Protein AF-A0A7C3JAY3-F1 (afdb_monomer)

Structure (mmCIF, N/CA/C/O backbone):
data_AF-A0A7C3JAY3-F1
#
_entry.id   AF-A0A7C3JAY3-F1
#
loop_
_atom_site.group_PDB
_atom_site.id
_atom_site.type_symbol
_atom_site.label_atom_id
_atom_site.label_alt_id
_atom_site.label_comp_id
_atom_site.label_asym_id
_atom_site.label_entity_id
_atom_site.label_seq_id
_atom_site.pdbx_PDB_ins_code
_atom_site.Cartn_x
_atom_site.Cartn_y
_atom_site.Cartn_z
_atom_site.occupancy
_atom_site.B_iso_or_equiv
_atom_site.auth_seq_id
_atom_site.auth_comp_id
_atom_site.auth_asym_id
_atom_site.auth_atom_id
_atom_site.pdbx_PDB_model_num
ATOM 1 N N . MET A 1 1 ? 13.487 12.892 8.897 1.00 35.88 1 MET A N 1
ATOM 2 C CA . MET A 1 1 ? 12.707 13.382 7.744 1.00 35.88 1 MET A CA 1
ATOM 3 C C . MET A 1 1 ? 13.607 13.257 6.521 1.00 35.88 1 MET A C 1
ATOM 5 O O . MET A 1 1 ? 14.453 14.114 6.319 1.00 35.88 1 MET A O 1
ATOM 9 N N . MET A 1 2 ? 13.567 12.120 5.817 1.00 40.28 2 MET A N 1
ATOM 10 C CA . MET A 1 2 ? 14.301 11.988 4.551 1.00 40.28 2 MET A CA 1
ATOM 11 C C . MET A 1 2 ? 13.588 12.854 3.518 1.00 40.28 2 MET A C 1
ATOM 13 O O . MET A 1 2 ? 12.366 12.766 3.386 1.00 40.28 2 MET A O 1
ATOM 17 N N . ASP A 1 3 ? 14.342 13.727 2.854 1.00 45.56 3 ASP A N 1
ATOM 18 C CA . ASP A 1 3 ? 13.805 14.630 1.848 1.00 45.56 3 ASP A CA 1
ATOM 19 C C . ASP A 1 3 ? 13.019 13.852 0.798 1.00 45.56 3 ASP A C 1
ATOM 21 O O . ASP A 1 3 ? 13.489 12.841 0.269 1.00 45.56 3 ASP A O 1
ATOM 25 N N . LYS A 1 4 ? 11.848 14.391 0.440 1.00 47.84 4 LYS A N 1
ATOM 26 C CA . LYS A 1 4 ? 10.924 13.873 -0.586 1.00 47.84 4 LYS A CA 1
ATOM 27 C C . LYS A 1 4 ? 11.557 13.642 -1.977 1.00 47.84 4 LYS A C 1
ATOM 29 O O . LYS A 1 4 ? 10.886 13.168 -2.886 1.00 47.84 4 LYS A O 1
ATOM 34 N N . TRP A 1 5 ? 12.833 13.989 -2.123 1.00 54.31 5 TRP A N 1
ATOM 35 C CA . TRP A 1 5 ? 13.622 14.088 -3.343 1.00 54.31 5 TRP A CA 1
ATOM 36 C C . TRP A 1 5 ? 14.714 13.012 -3.441 1.00 54.31 5 TRP A C 1
ATOM 38 O O . TRP A 1 5 ? 15.328 12.876 -4.496 1.00 54.31 5 TRP A O 1
ATOM 48 N N . ALA A 1 6 ? 14.959 12.226 -2.383 1.00 64.62 6 ALA A N 1
ATOM 49 C CA . ALA A 1 6 ? 16.047 11.243 -2.371 1.00 64.62 6 ALA A CA 1
ATOM 50 C C . ALA A 1 6 ? 15.879 10.139 -3.435 1.00 64.62 6 ALA A C 1
ATOM 52 O O . ALA A 1 6 ? 16.864 9.660 -3.992 1.00 64.62 6 ALA A O 1
ATOM 53 N N . TRP A 1 7 ? 14.638 9.754 -3.747 1.00 70.62 7 TRP A N 1
ATOM 54 C CA . TRP A 1 7 ? 14.360 8.629 -4.650 1.00 70.62 7 TRP A CA 1
ATOM 55 C C . TRP A 1 7 ? 14.375 9.005 -6.133 1.00 70.62 7 TRP A C 1
ATOM 57 O O . TRP A 1 7 ? 14.664 8.149 -6.963 1.00 70.62 7 TRP A O 1
ATOM 67 N N . ALA A 1 8 ? 14.137 10.277 -6.469 1.00 67.38 8 ALA A N 1
ATOM 68 C CA . ALA A 1 8 ? 14.184 10.773 -7.848 1.00 67.38 8 ALA A CA 1
ATOM 69 C C . ALA A 1 8 ? 15.602 10.728 -8.454 1.00 67.38 8 ALA A C 1
ATOM 71 O O . ALA A 1 8 ? 15.758 10.782 -9.670 1.00 67.38 8 ALA A O 1
ATOM 72 N N . ALA A 1 9 ? 16.636 10.611 -7.613 1.00 78.75 9 ALA A N 1
ATOM 73 C CA . ALA A 1 9 ? 18.023 10.462 -8.044 1.00 78.75 9 ALA A CA 1
ATOM 74 C C . ALA A 1 9 ? 18.395 9.018 -8.435 1.00 78.75 9 ALA A C 1
ATOM 76 O O . ALA A 1 9 ? 19.472 8.797 -8.993 1.00 78.75 9 ALA A O 1
ATOM 77 N N . TYR A 1 10 ? 17.550 8.024 -8.132 1.00 83.25 10 TYR A N 1
ATOM 78 C CA . TYR A 1 10 ? 17.845 6.635 -8.472 1.00 83.25 10 TYR A CA 1
ATOM 79 C C . TYR A 1 10 ? 17.575 6.343 -9.955 1.00 83.25 10 TYR A C 1
ATOM 81 O O . TYR A 1 10 ? 16.560 6.778 -10.499 1.00 83.25 10 TYR A O 1
ATOM 89 N N . PRO A 1 11 ? 18.458 5.582 -10.630 1.00 84.62 11 PRO A N 1
ATOM 90 C CA . PRO A 1 11 ? 18.257 5.234 -12.029 1.00 84.62 11 PRO A CA 1
ATOM 91 C C . PRO A 1 11 ? 17.098 4.232 -12.210 1.00 84.62 11 PRO A C 1
ATOM 93 O O . PRO A 1 11 ? 16.807 3.461 -11.295 1.00 84.62 11 PRO A O 1
ATOM 96 N N . PRO A 1 12 ? 16.519 4.128 -13.424 1.00 77.50 12 PRO A N 1
ATOM 97 C CA . PRO A 1 12 ? 15.534 3.093 -13.785 1.00 77.50 12 PRO A CA 1
ATOM 98 C C . PRO A 1 12 ? 15.972 1.653 -13.491 1.00 77.50 12 PRO A C 1
ATOM 100 O O . PRO A 1 12 ? 15.144 0.769 -13.305 1.00 77.50 12 PRO A O 1
ATOM 103 N N . THR A 1 13 ? 17.282 1.407 -13.466 1.00 84.94 13 THR A N 1
ATOM 104 C CA . THR A 1 13 ? 17.890 0.093 -13.222 1.00 84.94 13 THR A CA 1
ATOM 105 C C . THR A 1 13 ? 18.210 -0.165 -11.747 1.00 84.94 13 THR A C 1
ATOM 107 O O . THR A 1 13 ? 18.778 -1.210 -11.416 1.00 84.94 13 THR A O 1
ATOM 110 N N . TYR A 1 14 ? 17.878 0.767 -10.848 1.00 89.44 14 TYR A N 1
ATOM 111 C CA . TYR A 1 14 ? 18.095 0.612 -9.414 1.00 89.44 14 TYR A CA 1
ATOM 112 C C . TYR A 1 14 ? 17.443 -0.677 -8.910 1.00 89.44 14 TYR A C 1
ATOM 114 O O . TYR A 1 14 ? 16.246 -0.872 -9.089 1.00 89.44 14 TYR A O 1
ATOM 122 N N . ARG A 1 15 ? 18.234 -1.565 -8.285 1.00 92.38 15 ARG A N 1
ATOM 123 C CA . ARG A 1 15 ? 17.744 -2.833 -7.704 1.00 92.38 15 ARG A CA 1
ATOM 124 C C . ARG A 1 15 ? 16.911 -3.674 -8.687 1.00 92.38 15 ARG A C 1
ATOM 126 O O . ARG A 1 15 ? 15.973 -4.352 -8.281 1.00 92.38 15 ARG A O 1
ATOM 133 N N . ALA A 1 16 ? 17.236 -3.638 -9.984 1.00 92.56 16 ALA A N 1
ATOM 134 C CA . ALA A 1 16 ? 16.419 -4.264 -11.028 1.00 92.56 16 ALA A CA 1
ATOM 135 C C . ALA A 1 16 ? 16.122 -5.751 -10.763 1.00 92.56 16 ALA A C 1
ATOM 137 O O . ALA A 1 16 ? 15.005 -6.203 -10.990 1.00 92.56 16 ALA A O 1
ATOM 138 N N . ARG A 1 17 ? 17.090 -6.506 -10.224 1.00 94.00 17 ARG A N 1
ATOM 139 C CA . ARG A 1 17 ? 16.890 -7.919 -9.876 1.00 94.00 17 ARG A CA 1
ATOM 140 C C . ARG A 1 17 ? 15.840 -8.091 -8.779 1.00 94.00 17 ARG A C 1
ATOM 142 O O . ARG A 1 17 ? 14.973 -8.948 -8.898 1.00 94.00 17 ARG A O 1
ATOM 149 N N . GLU A 1 18 ? 15.929 -7.310 -7.708 1.00 95.06 18 GLU A N 1
ATOM 150 C CA . GLU A 1 18 ? 14.966 -7.354 -6.611 1.00 95.06 18 GLU A CA 1
ATOM 151 C C . GLU A 1 18 ? 13.582 -6.874 -7.063 1.00 95.06 18 GLU A C 1
ATOM 153 O O . GLU A 1 18 ? 12.582 -7.495 -6.717 1.00 95.06 18 GLU A O 1
ATOM 158 N N . ILE A 1 19 ? 13.517 -5.828 -7.891 1.00 94.31 19 ILE A N 1
ATOM 159 C CA . ILE A 1 19 ? 12.260 -5.337 -8.469 1.00 94.31 19 ILE A CA 1
ATOM 160 C C . ILE A 1 19 ? 11.615 -6.396 -9.367 1.00 94.31 19 ILE A C 1
ATOM 162 O O . ILE A 1 19 ? 10.408 -6.581 -9.277 1.00 94.31 19 ILE A O 1
ATOM 166 N N . ALA A 1 20 ? 12.391 -7.120 -10.180 1.00 93.69 20 ALA A N 1
ATOM 167 C CA . ALA A 1 20 ? 11.876 -8.209 -11.010 1.00 93.69 20 ALA A CA 1
ATOM 168 C C . ALA A 1 20 ? 11.210 -9.307 -10.162 1.00 93.69 20 ALA A C 1
ATOM 170 O O . ALA A 1 20 ? 10.088 -9.711 -10.446 1.00 93.69 20 ALA A O 1
ATOM 171 N N . LEU A 1 21 ? 11.857 -9.727 -9.068 1.00 94.19 21 LEU A N 1
ATOM 172 C CA . LEU A 1 21 ? 11.290 -10.721 -8.146 1.00 94.19 21 LEU A CA 1
ATOM 173 C C . LEU A 1 21 ? 9.999 -10.224 -7.484 1.00 94.19 21 LEU A C 1
ATOM 175 O O . LEU A 1 21 ? 9.024 -10.967 -7.384 1.00 94.19 21 LEU A O 1
ATOM 179 N N . LEU A 1 22 ? 9.972 -8.958 -7.054 1.00 94.44 22 LEU A N 1
ATOM 180 C CA . LEU A 1 22 ? 8.756 -8.346 -6.518 1.00 94.44 22 LEU A CA 1
ATOM 181 C C . LEU A 1 22 ? 7.660 -8.272 -7.584 1.00 94.44 22 LEU A C 1
ATOM 183 O O . LEU A 1 22 ? 6.498 -8.522 -7.276 1.00 94.44 22 LEU A O 1
ATOM 187 N N . ALA A 1 23 ? 8.013 -7.966 -8.832 1.00 93.12 23 ALA A N 1
ATOM 188 C CA . ALA A 1 23 ? 7.070 -7.925 -9.937 1.00 93.12 23 ALA A CA 1
ATOM 189 C C . ALA A 1 23 ? 6.425 -9.303 -10.184 1.00 93.12 23 ALA A C 1
ATOM 191 O O . ALA A 1 23 ? 5.219 -9.385 -10.415 1.00 93.12 23 ALA A O 1
ATOM 192 N N . ASP A 1 24 ? 7.175 -10.396 -10.065 1.00 93.12 24 ASP A N 1
ATOM 193 C CA . ASP A 1 24 ? 6.617 -11.746 -10.198 1.00 93.12 24 ASP A CA 1
ATOM 194 C C . ASP A 1 24 ? 5.621 -12.066 -9.071 1.00 93.12 24 ASP A C 1
ATOM 196 O O . ASP A 1 24 ? 4.508 -12.528 -9.334 1.00 93.12 24 ASP A O 1
ATOM 200 N N . TRP A 1 25 ? 5.962 -11.743 -7.817 1.00 94.19 25 TRP A N 1
ATOM 201 C CA . TRP A 1 25 ? 5.054 -11.927 -6.674 1.00 94.19 25 TRP A CA 1
ATOM 202 C C . TRP A 1 25 ? 3.777 -11.106 -6.824 1.00 94.19 25 TRP A C 1
ATOM 204 O O . TRP A 1 25 ? 2.663 -11.610 -6.664 1.00 94.19 25 TRP A O 1
ATOM 214 N N . LEU A 1 26 ? 3.931 -9.837 -7.192 1.00 92.62 26 LEU A N 1
ATOM 215 C CA . LEU A 1 26 ? 2.819 -8.923 -7.393 1.00 92.62 26 LEU A CA 1
ATOM 216 C C . LEU A 1 26 ? 1.947 -9.314 -8.590 1.00 92.62 26 LEU A C 1
ATOM 218 O O . LEU A 1 26 ? 0.756 -9.014 -8.561 1.00 92.62 26 LEU A O 1
ATOM 222 N N . LEU A 1 27 ? 2.486 -9.986 -9.614 1.00 91.25 27 LEU A N 1
ATOM 223 C CA . LEU A 1 27 ? 1.719 -10.550 -10.730 1.00 91.25 27 LEU A CA 1
ATOM 224 C C . LEU A 1 27 ? 0.920 -11.785 -10.297 1.00 91.25 27 LEU A C 1
ATOM 226 O O . LEU A 1 27 ? -0.270 -11.881 -10.612 1.00 91.25 27 LEU A O 1
ATOM 230 N N . ALA A 1 28 ? 1.535 -12.671 -9.515 1.00 91.75 28 ALA A N 1
ATOM 231 C CA . ALA A 1 28 ? 0.886 -13.851 -8.947 1.00 91.75 28 ALA A CA 1
ATOM 232 C C . ALA A 1 28 ? -0.167 -13.504 -7.873 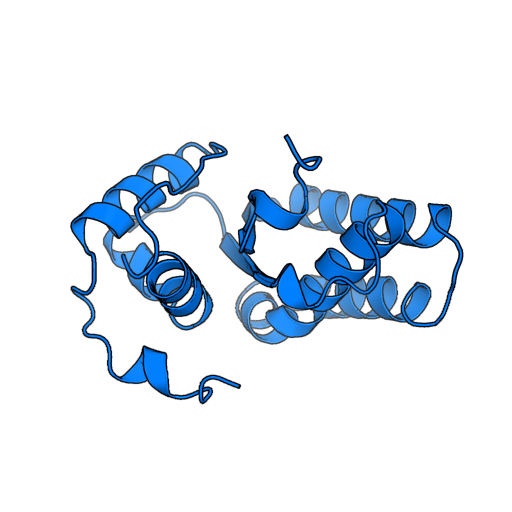1.00 91.75 28 ALA A C 1
ATOM 234 O O . ALA A 1 28 ? -1.096 -14.273 -7.649 1.00 91.75 28 ALA A O 1
ATOM 235 N N . GLY A 1 29 ? -0.093 -12.306 -7.280 1.00 91.44 29 GLY A N 1
ATOM 236 C CA . GLY A 1 29 ? -0.978 -11.892 -6.186 1.00 91.44 29 GLY A CA 1
ATOM 237 C C . GLY A 1 29 ? -0.520 -12.415 -4.824 1.00 91.44 29 GLY A C 1
ATOM 238 O O . GLY A 1 29 ? -1.336 -12.558 -3.917 1.00 91.44 29 GLY A O 1
ATOM 239 N N . GLU A 1 30 ? 0.773 -12.698 -4.695 1.00 94.19 30 GLU A N 1
ATOM 240 C CA . GLU A 1 30 ? 1.385 -13.248 -3.493 1.00 94.19 30 GLU A CA 1
ATOM 241 C C . GLU A 1 30 ? 1.685 -12.158 -2.459 1.00 94.19 30 GLU A C 1
ATOM 243 O O . GLU A 1 30 ? 1.968 -11.003 -2.789 1.00 94.19 30 GLU A O 1
ATOM 248 N N . SER A 1 31 ? 1.673 -12.553 -1.186 1.00 93.56 31 SER A N 1
ATOM 249 C CA . SER A 1 31 ? 2.243 -11.756 -0.096 1.00 93.56 31 SER A CA 1
ATOM 250 C C . SER A 1 31 ? 3.673 -12.217 0.177 1.00 93.56 31 SER A C 1
ATOM 252 O O . SER A 1 31 ? 3.945 -13.414 0.202 1.00 93.56 31 SER A O 1
ATOM 254 N N . GLY A 1 32 ? 4.590 -11.281 0.420 1.00 93.25 32 GLY A N 1
ATOM 255 C CA . GLY A 1 32 ? 5.998 -11.598 0.658 1.00 93.25 32 GLY A CA 1
ATOM 256 C C . GLY A 1 32 ? 6.655 -10.668 1.670 1.00 93.25 32 GLY A C 1
ATOM 257 O O . GLY A 1 32 ? 6.100 -9.635 2.043 1.00 93.25 32 GLY A O 1
ATOM 258 N N . SER A 1 33 ? 7.858 -11.038 2.109 1.00 94.06 33 SER A N 1
ATOM 259 C CA . SER A 1 33 ? 8.667 -10.243 3.036 1.00 94.06 33 SER A CA 1
ATOM 260 C C . SER A 1 33 ? 10.054 -9.990 2.458 1.00 94.06 33 SER A C 1
ATOM 262 O O . SER A 1 33 ? 10.709 -10.904 1.956 1.00 94.06 33 SER A O 1
ATOM 264 N N . ILE A 1 34 ? 10.508 -8.739 2.544 1.00 93.75 34 ILE A N 1
ATOM 265 C CA . ILE A 1 34 ? 11.862 -8.344 2.157 1.00 93.75 34 ILE A CA 1
ATOM 266 C C . ILE A 1 34 ? 12.733 -8.364 3.410 1.00 93.75 34 ILE A C 1
ATOM 268 O O . ILE A 1 34 ? 12.624 -7.500 4.281 1.00 93.75 34 ILE A O 1
ATOM 272 N N . ILE A 1 35 ? 13.634 -9.339 3.483 1.00 92.69 35 ILE A N 1
ATOM 273 C CA . ILE A 1 35 ? 14.578 -9.498 4.591 1.00 92.69 35 ILE A CA 1
ATOM 274 C C . ILE A 1 35 ? 15.987 -9.070 4.181 1.00 92.69 35 ILE A C 1
ATOM 276 O O . ILE A 1 35 ? 16.381 -9.156 3.022 1.00 92.69 35 ILE A O 1
ATOM 280 N N . GLY A 1 36 ? 16.764 -8.587 5.146 1.00 91.25 36 GLY A N 1
ATOM 281 C CA . GLY A 1 36 ? 18.138 -8.158 4.910 1.00 91.25 36 GLY A CA 1
ATOM 282 C C . GLY A 1 36 ? 18.692 -7.354 6.074 1.00 91.25 36 GLY A C 1
ATOM 283 O O . GLY A 1 36 ? 17.934 -6.804 6.879 1.00 91.25 36 GLY A O 1
ATOM 284 N N . LEU A 1 37 ? 20.016 -7.240 6.137 1.00 91.81 37 LEU A N 1
ATOM 285 C CA . LEU A 1 37 ? 20.726 -6.550 7.218 1.00 91.81 37 LEU A CA 1
ATOM 286 C C . LEU A 1 37 ? 20.273 -5.089 7.380 1.00 91.81 37 LEU A C 1
ATOM 288 O O . LEU A 1 37 ? 19.761 -4.465 6.441 1.00 91.81 37 LEU A O 1
ATOM 292 N N . ALA A 1 38 ? 20.447 -4.521 8.574 1.00 87.81 38 ALA A N 1
ATOM 293 C CA . ALA A 1 38 ? 20.276 -3.082 8.772 1.00 87.81 38 ALA A CA 1
ATOM 294 C C . ALA A 1 38 ? 21.178 -2.312 7.786 1.00 87.81 38 ALA A C 1
ATOM 296 O O . ALA A 1 38 ? 22.286 -2.746 7.485 1.00 87.81 38 ALA A O 1
ATOM 297 N N . GLY A 1 39 ? 20.675 -1.220 7.207 1.00 88.69 39 GLY A N 1
ATOM 298 C CA . GLY A 1 39 ? 21.414 -0.451 6.196 1.00 88.69 39 GLY A CA 1
ATOM 299 C C . GLY A 1 39 ? 21.449 -1.050 4.779 1.00 88.69 39 GLY A C 1
ATOM 300 O O . GLY A 1 39 ? 21.907 -0.379 3.864 1.00 88.69 39 GLY A O 1
ATOM 301 N N . SER A 1 40 ? 20.896 -2.247 4.536 1.00 92.25 40 SER A N 1
ATOM 302 C CA . SER A 1 40 ? 20.842 -2.849 3.181 1.00 92.25 40 SER A CA 1
ATOM 303 C C . SER A 1 40 ? 19.953 -2.106 2.168 1.00 92.25 40 SER A C 1
ATOM 305 O O . SER A 1 40 ? 19.941 -2.460 0.992 1.00 92.25 40 SER A O 1
ATOM 307 N N . GLY A 1 41 ? 19.215 -1.075 2.595 1.00 91.38 41 GLY A N 1
ATOM 308 C CA . GLY A 1 41 ? 18.399 -0.238 1.709 1.00 91.38 41 GLY A CA 1
ATOM 309 C C . GLY A 1 41 ? 16.995 -0.773 1.405 1.00 91.38 41 GLY A C 1
ATOM 310 O O . GLY A 1 41 ? 16.410 -0.360 0.412 1.00 91.38 41 GLY A O 1
ATOM 311 N N . LYS A 1 42 ? 16.432 -1.657 2.241 1.00 93.75 42 LYS A N 1
ATOM 312 C CA . LYS A 1 42 ? 15.056 -2.186 2.082 1.00 93.75 42 LYS A CA 1
ATOM 313 C C . LYS A 1 42 ? 14.000 -1.076 1.998 1.00 93.75 42 LYS A C 1
ATOM 315 O O . LYS A 1 42 ? 13.244 -1.027 1.036 1.00 93.75 42 LYS A O 1
ATOM 320 N N . SER A 1 43 ? 14.016 -0.145 2.950 1.00 91.94 43 SER A N 1
ATOM 321 C CA . SER A 1 43 ? 13.116 1.013 2.960 1.00 91.94 43 SER A CA 1
ATOM 322 C C . SER A 1 43 ? 13.338 1.932 1.757 1.00 91.94 43 SER A C 1
ATOM 324 O O . SER A 1 43 ? 12.387 2.500 1.232 1.00 91.94 43 SER A O 1
ATOM 326 N N . ASN A 1 44 ? 14.574 2.028 1.246 1.00 91.88 44 ASN A N 1
ATOM 327 C CA . ASN A 1 44 ? 14.855 2.794 0.027 1.00 91.88 44 ASN A CA 1
ATOM 328 C C . ASN A 1 44 ? 14.257 2.121 -1.211 1.00 91.88 44 ASN A C 1
ATOM 330 O O . ASN A 1 44 ? 13.744 2.822 -2.073 1.00 91.88 44 ASN A O 1
ATOM 334 N N . LEU A 1 45 ? 14.293 0.786 -1.290 1.00 93.00 45 LEU A N 1
ATOM 335 C CA . LEU A 1 45 ? 13.641 0.023 -2.356 1.00 93.00 45 LEU A CA 1
ATOM 336 C C . LEU A 1 45 ? 12.117 0.213 -2.330 1.00 93.00 45 LEU A C 1
ATOM 338 O O . LEU A 1 45 ? 11.529 0.509 -3.367 1.00 93.00 45 LEU A O 1
ATOM 342 N N . LEU A 1 46 ? 11.485 0.095 -1.158 1.00 92.06 46 LEU A N 1
ATOM 343 C CA . LEU A 1 46 ? 10.038 0.303 -1.021 1.00 92.06 46 LEU A CA 1
ATOM 344 C C . LEU A 1 46 ? 9.636 1.759 -1.296 1.00 92.06 46 LEU A C 1
ATOM 346 O O . LEU A 1 46 ? 8.685 1.994 -2.037 1.00 92.06 46 LEU A O 1
ATOM 350 N N . GLY A 1 47 ? 10.396 2.729 -0.780 1.00 90.38 47 GLY A N 1
ATOM 351 C CA . GLY A 1 47 ? 10.179 4.152 -1.054 1.00 90.38 47 GLY A CA 1
ATOM 352 C C . GLY A 1 47 ? 10.370 4.509 -2.529 1.00 90.38 47 GLY A C 1
ATOM 353 O O . GLY A 1 47 ? 9.582 5.269 -3.088 1.00 90.38 47 GLY A O 1
ATOM 354 N N . PHE A 1 48 ? 11.360 3.905 -3.195 1.00 91.38 48 PHE A N 1
ATOM 355 C CA . PHE A 1 48 ? 11.556 4.043 -4.639 1.00 91.38 48 PHE A CA 1
ATOM 356 C C . PHE A 1 48 ? 10.342 3.531 -5.422 1.00 91.38 48 PHE A C 1
ATOM 358 O O . PHE A 1 48 ? 9.828 4.253 -6.270 1.00 91.38 48 PHE A O 1
ATOM 365 N N . LEU A 1 49 ? 9.834 2.336 -5.102 1.00 90.81 49 LEU A N 1
ATOM 366 C CA . LEU A 1 49 ? 8.645 1.775 -5.755 1.00 90.81 49 LEU A CA 1
ATOM 367 C C . LEU A 1 49 ? 7.368 2.574 -5.460 1.00 90.81 49 LEU A C 1
ATOM 369 O O . LEU A 1 49 ? 6.525 2.719 -6.342 1.00 90.81 49 LEU A O 1
ATOM 373 N N . GLY A 1 50 ? 7.225 3.111 -4.246 1.00 88.62 50 GLY A N 1
ATOM 374 C CA . GLY A 1 50 ? 6.106 3.982 -3.886 1.00 88.62 50 GLY A CA 1
ATOM 375 C C . GLY A 1 50 ? 6.122 5.314 -4.641 1.00 88.62 50 GLY A C 1
ATOM 376 O O . GLY A 1 50 ? 5.066 5.822 -5.011 1.00 88.62 50 GLY A O 1
ATOM 377 N N . HIS A 1 51 ? 7.311 5.866 -4.902 1.00 86.38 51 HIS A N 1
ATOM 378 C CA . HIS A 1 51 ? 7.469 7.110 -5.656 1.00 86.38 51 HIS A CA 1
ATOM 379 C C . HIS A 1 51 ? 7.388 6.910 -7.172 1.00 86.38 51 HIS A C 1
ATOM 381 O O . HIS A 1 51 ? 6.868 7.775 -7.874 1.00 86.38 51 HIS A O 1
ATOM 387 N N . TRP A 1 52 ? 7.902 5.785 -7.672 1.00 87.12 52 TRP A N 1
ATOM 388 C CA . TRP A 1 52 ? 7.990 5.498 -9.098 1.00 87.12 52 TRP A CA 1
ATOM 389 C C . TRP A 1 52 ? 7.459 4.097 -9.439 1.00 87.12 52 TRP A C 1
ATOM 391 O O . TRP A 1 52 ? 8.219 3.194 -9.810 1.00 87.12 52 TRP A O 1
ATOM 401 N N . PRO A 1 53 ? 6.134 3.886 -9.322 1.00 86.62 53 PRO A N 1
ATOM 402 C CA . PRO A 1 53 ? 5.503 2.599 -9.616 1.00 86.62 53 PRO A CA 1
ATOM 403 C C . PRO A 1 53 ? 5.675 2.165 -11.081 1.00 86.62 53 PRO A C 1
ATOM 405 O O . PRO A 1 53 ? 5.567 0.979 -11.397 1.00 86.62 53 PRO A O 1
ATOM 408 N N . GLU A 1 54 ? 5.972 3.098 -11.987 1.00 85.81 54 GLU A N 1
ATOM 409 C CA . GLU A 1 54 ? 6.296 2.837 -13.388 1.00 85.81 54 GLU A CA 1
ATOM 410 C C . GLU A 1 54 ? 7.543 1.956 -13.550 1.00 85.81 54 GLU A C 1
ATOM 412 O O . GLU A 1 54 ? 7.653 1.257 -14.557 1.00 85.81 54 GLU A O 1
ATOM 417 N N . ALA A 1 55 ? 8.435 1.897 -12.553 1.00 88.12 55 ALA A N 1
ATOM 418 C CA . ALA A 1 55 ? 9.570 0.973 -12.550 1.00 88.12 55 ALA A CA 1
ATOM 419 C C . ALA A 1 55 ? 9.142 -0.505 -12.670 1.00 88.12 55 ALA A C 1
ATOM 421 O O . ALA A 1 55 ? 9.924 -1.334 -13.131 1.00 88.12 55 ALA A O 1
ATOM 422 N N . LEU A 1 56 ? 7.895 -0.837 -12.308 1.00 88.81 56 LEU A N 1
ATOM 423 C CA . LEU A 1 56 ? 7.320 -2.173 -12.485 1.00 88.81 56 LEU A CA 1
ATOM 424 C C . LEU A 1 56 ? 6.720 -2.404 -13.884 1.00 88.81 56 LEU A C 1
ATOM 426 O O . LEU A 1 56 ? 6.531 -3.550 -14.283 1.00 88.81 56 LEU A O 1
ATOM 430 N N . GLN A 1 57 ? 6.413 -1.350 -14.652 1.00 81.94 57 GLN A N 1
ATOM 431 C CA . GLN A 1 57 ? 5.752 -1.485 -15.961 1.00 81.94 57 GLN A CA 1
ATOM 432 C C . GLN A 1 57 ? 6.603 -2.251 -16.975 1.00 81.94 57 GLN A C 1
ATOM 434 O O . GLN A 1 57 ? 6.062 -2.988 -17.796 1.00 81.94 57 GLN A O 1
ATOM 439 N N . SER A 1 58 ? 7.929 -2.116 -16.904 1.00 82.56 58 SER A N 1
ATOM 440 C CA . SER A 1 58 ? 8.858 -2.831 -17.787 1.00 82.56 58 SER A CA 1
ATOM 441 C C . SER A 1 58 ? 8.767 -4.355 -17.641 1.00 82.56 58 SER A C 1
ATOM 443 O O . SER A 1 58 ? 9.045 -5.066 -18.607 1.00 82.56 58 SER A O 1
ATOM 445 N N . TYR A 1 59 ? 8.319 -4.845 -16.481 1.00 87.50 59 TYR A N 1
ATOM 446 C CA . TYR A 1 59 ? 8.117 -6.265 -16.192 1.00 87.50 59 TYR A CA 1
ATOM 447 C C . TYR A 1 59 ? 6.714 -6.758 -16.574 1.00 87.50 59 TYR A C 1
ATOM 449 O O . TYR A 1 59 ? 6.499 -7.961 -16.689 1.00 87.50 59 TYR A O 1
ATOM 457 N N .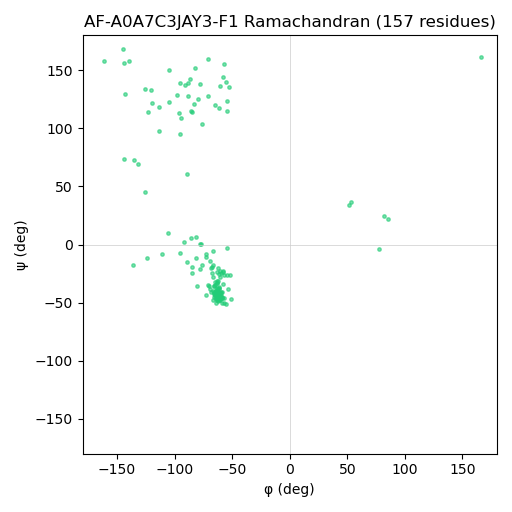 TRP A 1 60 ? 5.762 -5.851 -16.825 1.00 85.19 60 TRP A N 1
ATOM 458 C CA . TRP A 1 60 ? 4.357 -6.189 -17.062 1.00 85.19 60 TRP A CA 1
ATOM 459 C C . TRP A 1 60 ? 3.749 -5.438 -18.248 1.00 85.19 60 TRP A C 1
ATOM 461 O O . TRP A 1 60 ? 2.906 -4.552 -18.079 1.00 85.19 60 TRP A O 1
ATOM 471 N N . ARG A 1 61 ? 4.137 -5.820 -19.468 1.00 72.31 61 ARG A N 1
ATOM 472 C CA . ARG A 1 61 ? 3.606 -5.194 -20.691 1.00 72.31 61 ARG A CA 1
ATOM 473 C C . ARG A 1 61 ? 2.086 -5.354 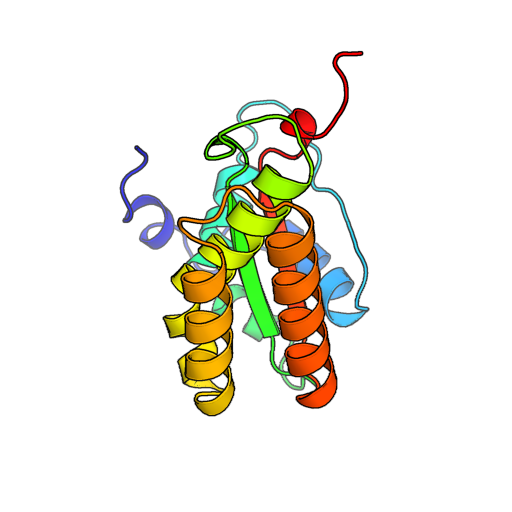-20.847 1.00 72.31 61 ARG A C 1
ATOM 475 O O . ARG A 1 61 ? 1.434 -4.393 -21.232 1.00 72.31 61 ARG A O 1
ATOM 482 N N . ASP A 1 62 ? 1.530 -6.500 -20.445 1.00 74.44 62 ASP A N 1
ATOM 483 C CA . ASP A 1 62 ? 0.112 -6.853 -20.646 1.00 74.44 62 ASP A CA 1
ATOM 484 C C . ASP A 1 62 ? -0.598 -7.235 -19.335 1.00 74.44 62 ASP A C 1
ATOM 486 O O . ASP A 1 62 ? -1.295 -8.250 -19.249 1.00 74.44 62 ASP A O 1
ATOM 490 N N . ARG A 1 63 ? -0.396 -6.463 -18.256 1.00 80.19 63 ARG A N 1
ATOM 491 C CA . ARG A 1 63 ? -1.013 -6.818 -16.965 1.00 80.19 63 ARG A CA 1
ATOM 492 C C . ARG A 1 63 ? -2.550 -6.858 -17.051 1.00 80.19 63 ARG A C 1
ATOM 494 O O . ARG A 1 63 ? -3.156 -5.907 -17.545 1.00 80.19 63 ARG A O 1
ATOM 501 N N . PRO A 1 64 ? -3.206 -7.876 -16.462 1.00 80.81 64 PRO A N 1
ATOM 502 C CA . PRO A 1 64 ? -4.665 -7.990 -16.479 1.00 80.81 64 PRO A CA 1
ATOM 503 C C . PRO A 1 64 ? -5.358 -7.132 -15.404 1.00 80.81 64 PRO A C 1
ATOM 505 O O . PRO A 1 64 ? -6.567 -7.246 -15.210 1.00 80.81 64 PRO A O 1
ATOM 508 N N . PHE A 1 65 ? -4.616 -6.295 -14.670 1.00 86.56 65 PHE A N 1
ATOM 509 C CA . PHE A 1 65 ? -5.139 -5.493 -13.565 1.00 86.56 65 PHE A CA 1
ATOM 510 C C . PHE A 1 65 ? -4.477 -4.117 -13.479 1.00 86.56 65 PHE A C 1
ATOM 512 O O . PHE A 1 65 ? -3.333 -3.908 -13.881 1.00 86.56 65 PHE A O 1
ATOM 519 N N . LYS A 1 66 ? -5.195 -3.173 -12.872 1.00 91.06 66 LYS A N 1
ATOM 520 C CA . LYS A 1 66 ? -4.632 -1.907 -12.393 1.00 91.06 66 LYS A CA 1
ATOM 521 C C . LYS A 1 66 ? -4.091 -2.120 -10.978 1.00 91.06 66 LYS A C 1
ATOM 523 O O . LYS A 1 66 ? -4.694 -2.851 -10.195 1.00 91.06 66 LYS A O 1
ATOM 528 N N . LEU A 1 67 ? -2.961 -1.495 -10.663 1.00 91.81 67 LEU A N 1
ATOM 529 C CA . LEU A 1 67 ? -2.239 -1.677 -9.404 1.00 91.81 67 LEU A CA 1
ATOM 530 C C . LEU A 1 67 ? -2.116 -0.344 -8.669 1.00 91.81 67 LEU A C 1
ATOM 532 O O . LEU A 1 67 ? -1.679 0.635 -9.271 1.00 91.81 67 LEU A O 1
ATOM 536 N N . LEU A 1 68 ? -2.420 -0.340 -7.372 1.00 94.62 68 LEU A N 1
ATOM 537 C CA . LEU A 1 68 ? -2.045 0.725 -6.448 1.00 94.62 68 LEU A CA 1
ATOM 538 C C . LEU A 1 68 ? -1.035 0.179 -5.434 1.00 94.62 68 LEU A C 1
ATOM 540 O O . LEU A 1 68 ? -1.361 -0.733 -4.673 1.00 94.62 68 LEU A O 1
ATOM 544 N N . LEU A 1 69 ? 0.170 0.750 -5.417 1.00 94.88 69 LEU A N 1
ATOM 545 C CA . LEU A 1 69 ? 1.130 0.547 -4.335 1.00 94.88 69 LEU A CA 1
ATOM 546 C C . LEU A 1 69 ? 0.874 1.595 -3.253 1.00 94.88 69 LEU A C 1
ATOM 548 O O . LEU A 1 69 ? 0.829 2.787 -3.550 1.00 94.88 69 LEU A O 1
ATOM 552 N N . VAL A 1 70 ? 0.718 1.154 -2.009 1.00 95.75 70 VAL A N 1
ATOM 553 C CA . VAL A 1 70 ? 0.505 2.028 -0.855 1.00 95.75 70 VAL A CA 1
ATOM 554 C C . VAL A 1 70 ? 1.591 1.744 0.160 1.00 95.75 70 VAL A C 1
ATOM 556 O O . VAL A 1 70 ? 1.659 0.650 0.718 1.00 95.75 70 VAL A O 1
ATOM 559 N N . GLN A 1 71 ? 2.446 2.732 0.395 1.00 95.12 71 GLN A N 1
ATOM 560 C CA . GLN A 1 71 ? 3.431 2.658 1.462 1.00 95.12 71 GLN A CA 1
ATOM 561 C C . GLN A 1 71 ? 2.758 2.978 2.795 1.00 95.12 71 GLN A C 1
ATOM 563 O O . GLN A 1 71 ? 2.131 4.024 2.946 1.00 95.12 71 GLN A O 1
ATOM 568 N N . VAL A 1 72 ? 2.895 2.065 3.749 1.00 95.94 72 VAL A N 1
ATOM 569 C CA . VAL A 1 72 ? 2.398 2.213 5.114 1.00 95.94 72 VAL A CA 1
ATOM 570 C C . VAL A 1 72 ? 3.620 2.292 6.019 1.00 95.94 72 VAL A C 1
ATOM 572 O O . VAL A 1 72 ? 4.225 1.266 6.342 1.00 95.94 72 VAL A O 1
ATOM 575 N N . ASP A 1 73 ? 4.014 3.517 6.365 1.00 94.56 73 ASP A N 1
ATOM 576 C CA . ASP A 1 73 ? 5.149 3.760 7.254 1.00 94.56 73 ASP A CA 1
ATOM 577 C C . ASP A 1 73 ? 4.737 3.473 8.700 1.00 94.56 73 ASP A C 1
ATOM 579 O O . ASP A 1 73 ? 4.028 4.244 9.340 1.00 94.56 73 ASP A O 1
ATOM 583 N N . LEU A 1 74 ? 5.164 2.327 9.216 1.00 94.56 74 LEU A N 1
ATOM 584 C CA . LEU A 1 74 ? 4.823 1.873 10.557 1.00 94.56 74 LEU A CA 1
ATOM 585 C C . LEU A 1 74 ? 5.544 2.670 11.650 1.00 94.56 74 LEU A C 1
ATOM 587 O O . LEU A 1 74 ? 5.170 2.540 12.812 1.00 94.56 74 LEU A O 1
ATOM 591 N N . ASN A 1 75 ? 6.530 3.513 11.314 1.00 92.19 75 ASN A N 1
ATOM 592 C CA . ASN A 1 75 ? 7.074 4.465 12.286 1.00 92.19 75 ASN A CA 1
ATOM 593 C C . ASN A 1 75 ? 6.044 5.542 12.668 1.00 92.19 75 ASN A C 1
ATOM 595 O O . ASN A 1 75 ? 6.181 6.149 13.727 1.00 92.19 75 ASN A O 1
ATOM 599 N N . ASP A 1 76 ? 5.010 5.749 11.844 1.00 92.19 76 ASP A N 1
ATOM 600 C CA . ASP A 1 76 ? 3.911 6.679 12.118 1.00 92.19 76 ASP A CA 1
ATOM 601 C C . ASP A 1 76 ? 2.789 6.049 12.969 1.00 92.19 76 ASP A C 1
ATOM 603 O O . ASP A 1 76 ? 1.751 6.682 13.188 1.00 92.19 76 ASP A O 1
ATOM 607 N N . LEU A 1 77 ? 2.955 4.809 13.453 1.00 91.12 77 LEU A N 1
ATOM 608 C CA . LEU A 1 77 ? 1.986 4.178 14.351 1.00 91.12 77 LEU A CA 1
ATOM 609 C C . LEU A 1 77 ? 1.920 4.931 15.692 1.00 91.12 77 LEU A C 1
ATOM 611 O O . LEU A 1 77 ? 2.911 4.966 16.423 1.00 91.12 77 LEU A O 1
ATOM 615 N N . PRO A 1 78 ? 0.751 5.473 16.082 1.00 86.38 78 PRO A N 1
ATOM 6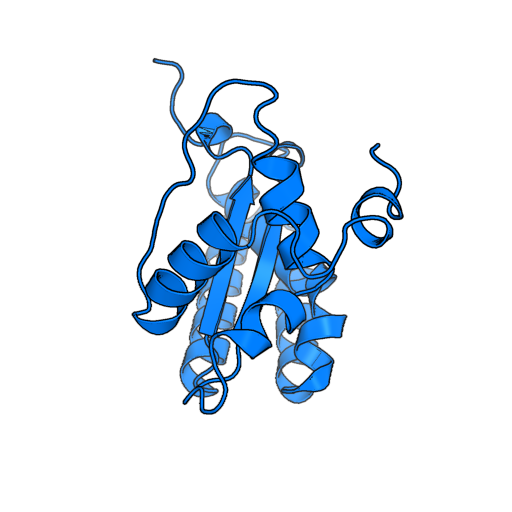16 C CA . PRO A 1 78 ? 0.599 6.157 17.367 1.00 86.38 78 PRO A CA 1
ATOM 617 C C . PRO A 1 78 ? 0.516 5.187 18.556 1.00 86.38 78 PRO A C 1
ATOM 619 O O . PRO A 1 78 ? 0.686 5.599 19.701 1.00 86.38 78 PRO A O 1
ATOM 622 N N . GLY A 1 79 ? 0.235 3.909 18.297 1.00 85.44 79 GLY A N 1
ATOM 623 C CA . GLY A 1 79 ? 0.077 2.871 19.306 1.00 85.44 79 GLY A CA 1
ATOM 624 C C . GLY A 1 79 ? 0.210 1.476 18.703 1.00 85.44 79 GLY A C 1
ATOM 625 O O . GLY A 1 79 ? 0.025 1.285 17.498 1.00 85.44 79 GLY A O 1
ATOM 626 N N . ASN A 1 80 ? 0.537 0.499 19.550 1.00 84.50 80 ASN A N 1
ATOM 627 C CA . ASN A 1 80 ? 0.675 -0.904 19.160 1.00 84.50 80 ASN A CA 1
ATOM 628 C C . ASN A 1 80 ? -0.667 -1.645 19.283 1.00 84.50 80 ASN A C 1
ATOM 630 O O . ASN A 1 80 ? -0.828 -2.565 20.084 1.00 84.50 80 ASN A O 1
ATOM 634 N N . ASP A 1 81 ? -1.666 -1.181 18.536 1.00 88.88 81 ASP A N 1
ATOM 635 C CA . ASP A 1 81 ? -3.001 -1.769 18.504 1.00 88.88 81 ASP A CA 1
ATOM 636 C C . ASP A 1 81 ? -3.568 -1.793 17.076 1.00 88.88 81 ASP A C 1
ATOM 638 O O . ASP A 1 81 ? -3.162 -1.033 16.191 1.00 88.88 81 ASP A O 1
ATOM 642 N N . LEU A 1 82 ? -4.535 -2.683 16.840 1.00 90.44 82 LEU A N 1
ATOM 643 C CA . LEU A 1 82 ? -5.122 -2.867 15.512 1.00 90.44 82 LEU A CA 1
ATOM 644 C C . LEU A 1 82 ? -5.885 -1.635 15.015 1.00 90.44 82 LEU A C 1
ATOM 646 O O . LEU A 1 82 ? -5.894 -1.387 13.812 1.00 90.44 82 LEU A O 1
ATOM 650 N N . ALA A 1 83 ? -6.512 -0.852 15.897 1.00 91.06 83 ALA A N 1
ATOM 651 C CA . ALA A 1 83 ? -7.242 0.337 15.471 1.00 91.06 83 ALA A CA 1
ATOM 652 C C . ALA A 1 83 ? -6.275 1.404 14.946 1.00 91.06 83 ALA A C 1
ATOM 654 O O . ALA A 1 83 ? -6.536 2.005 13.902 1.00 91.06 83 ALA A O 1
ATOM 655 N N . SER A 1 84 ? -5.137 1.581 15.619 1.00 91.69 84 SER A N 1
ATOM 656 C CA . SER A 1 84 ? -4.033 2.427 15.164 1.00 91.69 84 SER A CA 1
ATOM 657 C C . SER A 1 84 ? -3.499 1.977 13.802 1.00 91.69 84 SER A C 1
ATOM 659 O O . SER A 1 84 ? -3.386 2.801 12.892 1.00 91.69 84 SER A O 1
ATOM 661 N N . LEU A 1 85 ? -3.280 0.671 13.605 1.00 93.62 85 LEU A N 1
ATOM 662 C CA . LEU A 1 85 ? -2.868 0.124 12.309 1.00 93.62 85 LEU A CA 1
ATOM 663 C C . LEU A 1 85 ? -3.911 0.366 11.208 1.00 93.62 85 LEU A C 1
ATOM 665 O O . LEU A 1 85 ? -3.562 0.800 10.112 1.00 93.62 85 LEU A O 1
ATOM 669 N N . TYR A 1 86 ? -5.196 0.125 11.474 1.00 95.19 86 TYR A N 1
ATOM 670 C CA . TYR A 1 86 ? -6.251 0.326 10.476 1.00 95.19 86 TYR A CA 1
ATOM 671 C C . TYR A 1 86 ? -6.402 1.796 10.080 1.00 95.19 86 TYR A C 1
ATOM 673 O O . TYR A 1 86 ? -6.543 2.094 8.892 1.00 95.19 86 TYR A O 1
ATOM 681 N N . ARG A 1 87 ? -6.319 2.722 11.045 1.00 94.44 87 ARG A N 1
ATOM 682 C CA . ARG A 1 87 ? -6.309 4.165 10.759 1.00 94.44 87 ARG A CA 1
ATOM 683 C C . ARG A 1 87 ? -5.094 4.562 9.933 1.00 94.44 87 ARG A C 1
ATOM 685 O O . ARG A 1 87 ? -5.245 5.333 8.989 1.00 94.44 87 ARG A O 1
ATOM 692 N N . LEU A 1 88 ? -3.920 4.012 10.245 1.00 95.25 88 LEU A N 1
ATOM 693 C CA . LEU A 1 88 ? -2.706 4.274 9.482 1.00 95.25 88 LEU A CA 1
ATOM 694 C C . LEU A 1 88 ? -2.840 3.784 8.034 1.00 95.25 88 LEU A C 1
ATOM 696 O O . LEU A 1 88 ? -2.568 4.549 7.117 1.00 95.25 88 LEU A O 1
ATOM 700 N N . ILE A 1 89 ? -3.352 2.571 7.804 1.00 96.88 89 ILE A N 1
ATOM 701 C CA . ILE A 1 89 ? -3.591 2.062 6.442 1.00 96.88 89 ILE A CA 1
ATOM 702 C C . ILE A 1 89 ? -4.574 2.966 5.679 1.00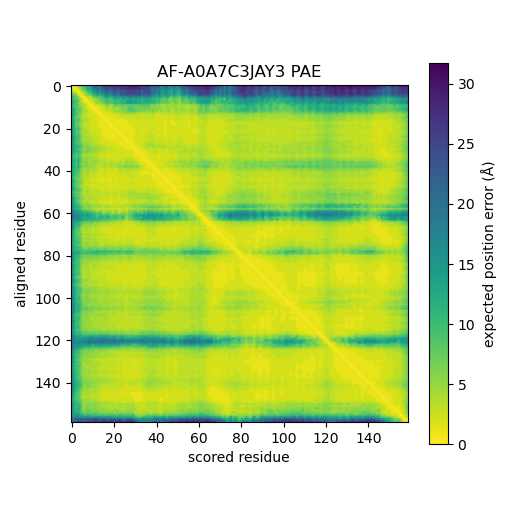 96.88 89 ILE A C 1
ATOM 704 O O . ILE A 1 89 ? -4.327 3.307 4.520 1.00 96.88 89 ILE A O 1
ATOM 708 N N . LEU A 1 90 ? -5.675 3.386 6.312 1.00 96.69 90 LEU A N 1
ATOM 709 C CA . LEU A 1 90 ? -6.648 4.307 5.708 1.00 96.69 90 LEU A CA 1
ATOM 710 C C . LEU A 1 90 ? -6.030 5.672 5.380 1.00 96.69 90 LEU A C 1
ATOM 712 O O . LEU A 1 90 ? -6.287 6.219 4.306 1.00 96.69 90 LEU A O 1
ATOM 716 N N . ARG A 1 91 ? -5.181 6.195 6.267 1.00 96.19 91 ARG A N 1
ATOM 717 C CA . ARG A 1 91 ? -4.417 7.420 6.029 1.00 96.19 91 ARG A CA 1
ATOM 718 C C . ARG A 1 91 ? -3.470 7.260 4.840 1.00 96.19 91 ARG A C 1
ATOM 720 O O . ARG A 1 91 ? -3.500 8.090 3.937 1.00 96.19 91 ARG A O 1
ATOM 727 N N . SER A 1 92 ? -2.695 6.178 4.780 1.00 96.75 92 SER A N 1
ATOM 728 C CA . SER A 1 92 ? -1.778 5.895 3.668 1.00 96.75 92 SER A CA 1
ATOM 729 C C . SER A 1 92 ? -2.514 5.742 2.330 1.00 96.75 92 SER A C 1
ATOM 731 O O . SER A 1 92 ? -2.043 6.227 1.297 1.00 96.75 92 SER A O 1
ATOM 733 N N . LEU A 1 93 ? -3.704 5.127 2.329 1.00 96.81 93 LEU A N 1
ATOM 734 C CA . LEU A 1 93 ? -4.592 5.067 1.162 1.00 96.81 93 LEU A CA 1
ATOM 735 C C . LEU A 1 93 ? -5.034 6.465 0.715 1.00 96.81 93 LEU A C 1
ATOM 737 O O . LEU A 1 93 ? -4.945 6.794 -0.470 1.00 96.81 93 LEU A O 1
ATOM 741 N N . TYR A 1 94 ? -5.480 7.300 1.657 1.00 96.75 94 TYR A N 1
ATOM 742 C CA . TYR A 1 94 ? -5.854 8.686 1.385 1.00 96.75 94 TYR A CA 1
ATOM 743 C C . TYR A 1 94 ? -4.674 9.499 0.837 1.00 96.75 94 TYR A C 1
ATOM 745 O O . TYR A 1 94 ? -4.829 10.251 -0.125 1.00 96.75 94 TYR A O 1
ATOM 753 N N . GLU A 1 95 ? -3.472 9.340 1.378 1.00 95.38 95 GLU A N 1
ATOM 754 C CA . GLU A 1 95 ? -2.265 10.010 0.881 1.00 95.38 95 GLU A CA 1
ATOM 755 C C . GLU A 1 95 ? -1.890 9.538 -0.536 1.00 95.38 95 GLU A C 1
ATOM 757 O O . GLU A 1 95 ? -1.518 10.353 -1.385 1.00 95.38 95 GLU A O 1
ATOM 762 N N . SER A 1 96 ? -2.122 8.257 -0.840 1.00 94.75 96 SER A N 1
ATOM 763 C CA . SER A 1 96 ? -1.893 7.639 -2.156 1.00 94.75 96 SER A CA 1
ATOM 764 C C . SER A 1 96 ? -2.986 7.946 -3.193 1.00 94.75 96 SER A C 1
ATOM 766 O O . SER A 1 96 ? -2.890 7.524 -4.350 1.00 94.75 96 SER A O 1
ATOM 768 N N . ARG A 1 97 ? -4.016 8.729 -2.833 1.00 94.44 97 ARG A N 1
ATOM 769 C CA . ARG A 1 97 ? -5.171 9.025 -3.704 1.00 94.44 97 ARG A CA 1
ATOM 770 C C . ARG A 1 97 ? -4.808 9.663 -5.043 1.00 94.44 97 ARG A C 1
ATOM 772 O O . ARG A 1 97 ? -5.546 9.507 -6.007 1.00 94.44 97 ARG A O 1
ATOM 779 N N . ARG A 1 98 ? -3.677 10.376 -5.121 1.00 91.88 98 ARG A N 1
ATOM 780 C CA . ARG A 1 98 ? -3.191 10.961 -6.382 1.00 91.88 98 ARG A CA 1
ATOM 781 C C . ARG A 1 98 ? -2.833 9.882 -7.401 1.00 91.88 98 ARG A C 1
ATOM 783 O O . ARG A 1 98 ? -3.206 10.017 -8.559 1.00 91.88 98 ARG A O 1
ATOM 790 N N . GLY A 1 99 ? -2.173 8.808 -6.961 1.00 91.00 99 GLY A N 1
ATOM 791 C CA . GLY A 1 99 ? -1.884 7.651 -7.808 1.00 91.00 99 GLY A CA 1
ATOM 792 C C . GLY A 1 99 ? -3.169 6.944 -8.231 1.00 91.00 99 GLY A C 1
ATOM 793 O O . GLY A 1 99 ? -3.360 6.673 -9.412 1.00 91.00 99 GLY A O 1
ATOM 794 N N . LEU A 1 100 ? -4.104 6.751 -7.296 1.00 94.44 100 LEU A N 1
ATOM 795 C CA . LEU A 1 100 ? -5.414 6.159 -7.583 1.00 94.44 100 LEU A CA 1
ATOM 796 C C . LEU A 1 100 ? -6.226 6.969 -8.611 1.00 94.44 100 LEU A C 1
ATOM 798 O O . LEU A 1 100 ? -6.831 6.392 -9.514 1.00 94.44 100 LEU A O 1
ATOM 802 N N . ALA A 1 101 ? -6.194 8.301 -8.521 1.00 94.38 101 ALA A N 1
ATOM 803 C CA . ALA A 1 101 ? -6.907 9.199 -9.428 1.00 94.38 101 ALA A CA 1
ATOM 804 C C . ALA A 1 101 ? -6.496 9.035 -10.900 1.00 94.38 101 ALA A C 1
ATOM 806 O O . ALA A 1 101 ? -7.288 9.346 -11.783 1.00 94.38 101 ALA A O 1
ATOM 807 N N . THR A 1 102 ? -5.289 8.530 -11.179 1.00 91.88 102 THR A N 1
ATOM 808 C CA . THR A 1 102 ? -4.812 8.334 -12.559 1.00 91.88 102 THR A CA 1
ATOM 809 C C . THR A 1 102 ? -5.588 7.258 -13.317 1.00 91.88 102 THR A C 1
ATOM 811 O O . THR A 1 102 ? -5.641 7.299 -14.544 1.00 91.88 102 THR A O 1
ATOM 814 N N . PHE A 1 103 ? -6.207 6.305 -12.613 1.00 91.75 103 PHE A N 1
ATOM 815 C CA . PHE A 1 103 ? -6.885 5.179 -13.253 1.00 91.75 103 PHE A CA 1
ATOM 816 C C . PHE A 1 103 ? -8.252 4.828 -12.667 1.00 91.75 103 PHE A C 1
ATOM 818 O O . PHE A 1 103 ? -8.997 4.128 -13.350 1.00 91.75 103 PHE A O 1
ATOM 825 N N . GLU A 1 104 ? -8.603 5.275 -11.458 1.00 95.06 104 GLU A N 1
ATOM 826 C CA . GLU A 1 104 ? -9.942 5.086 -10.883 1.00 95.06 104 GLU A CA 1
ATOM 827 C C . GLU A 1 104 ? -10.392 6.306 -10.045 1.00 95.06 104 GLU A C 1
ATOM 829 O O . GLU A 1 104 ? -10.445 6.245 -8.812 1.00 95.06 104 GLU A O 1
ATOM 834 N N . PRO A 1 105 ? -10.752 7.435 -10.691 1.00 93.31 105 PRO A N 1
ATOM 835 C CA . PRO A 1 105 ? -11.153 8.663 -9.999 1.00 93.31 105 PRO A CA 1
ATOM 836 C C . PRO A 1 105 ? -12.353 8.492 -9.060 1.00 93.31 105 PRO A C 1
ATOM 838 O O . PRO A 1 105 ? -12.400 9.115 -8.004 1.00 93.31 105 PRO A O 1
ATOM 841 N N . ALA A 1 106 ? -13.312 7.626 -9.408 1.00 91.94 106 ALA A N 1
ATOM 842 C CA . ALA A 1 106 ? -14.509 7.397 -8.597 1.00 91.94 106 ALA A CA 1
ATOM 843 C C . ALA A 1 106 ? -14.180 6.842 -7.199 1.00 91.94 106 ALA A C 1
ATOM 845 O O . ALA A 1 106 ? -14.878 7.136 -6.230 1.00 91.94 106 ALA A O 1
ATOM 846 N N . LEU A 1 107 ? -13.095 6.067 -7.080 1.00 95.50 107 LEU A N 1
ATOM 847 C CA . LEU A 1 107 ? -12.691 5.461 -5.815 1.00 95.50 107 LEU A CA 1
ATOM 848 C C . LEU A 1 107 ? -11.992 6.458 -4.878 1.00 95.50 107 LEU A C 1
ATOM 850 O O . LEU A 1 107 ? -11.996 6.263 -3.664 1.00 95.50 107 LEU A O 1
ATOM 854 N N . VAL A 1 108 ? -11.453 7.559 -5.413 1.00 96.50 108 VAL A N 1
ATOM 855 C CA . VAL A 1 108 ? -10.795 8.617 -4.628 1.00 96.50 108 VAL A CA 1
ATOM 856 C C . VAL A 1 108 ? -11.752 9.214 -3.601 1.00 96.50 108 VAL A C 1
ATOM 858 O O . VAL A 1 108 ? -11.421 9.277 -2.418 1.00 96.50 108 VAL A O 1
ATOM 861 N N . THR A 1 109 ? -12.954 9.601 -4.033 1.00 95.56 109 THR A N 1
ATOM 862 C CA . THR A 1 109 ? -13.965 10.204 -3.153 1.00 95.56 109 THR A CA 1
ATOM 863 C C . THR A 1 109 ? -14.424 9.232 -2.068 1.00 95.56 109 THR A C 1
ATOM 865 O O . THR A 1 109 ? -14.640 9.638 -0.925 1.00 95.56 109 THR A O 1
ATOM 868 N N . ALA A 1 110 ? -14.543 7.943 -2.395 1.00 95.94 110 ALA A N 1
ATOM 869 C CA . ALA A 1 110 ? -14.902 6.923 -1.420 1.00 95.94 110 ALA A CA 1
ATOM 870 C C . ALA A 1 110 ? -13.799 6.738 -0.366 1.00 95.94 110 ALA A C 1
ATOM 872 O O . ALA A 1 110 ? -14.091 6.795 0.826 1.00 95.94 110 ALA A O 1
ATOM 873 N N . VAL A 1 111 ? -12.532 6.608 -0.781 1.00 96.75 111 VAL A N 1
ATOM 874 C CA . VAL A 1 111 ? -11.384 6.508 0.141 1.00 96.75 111 VAL A CA 1
ATOM 875 C C . VAL A 1 111 ? -11.297 7.734 1.050 1.00 96.75 111 VAL A C 1
ATOM 877 O O . VAL A 1 111 ? -11.138 7.591 2.260 1.00 96.75 111 VAL A O 1
ATOM 880 N N . GLU A 1 112 ? -11.457 8.936 0.497 1.00 96.75 112 GLU A N 1
ATOM 881 C CA . GLU A 1 112 ? -11.459 10.176 1.277 1.00 96.75 112 GLU A CA 1
ATOM 882 C C . GLU A 1 112 ? -12.602 10.211 2.296 1.00 96.75 112 GLU A C 1
ATOM 884 O O . GLU A 1 112 ? -12.391 10.554 3.459 1.00 96.75 112 GLU A O 1
ATOM 889 N N . THR A 1 113 ? -13.801 9.798 1.890 1.00 95.94 113 THR A N 1
ATOM 890 C CA . THR A 1 113 ? -14.961 9.725 2.784 1.00 95.94 113 THR A CA 1
ATOM 891 C C . THR A 1 113 ? -14.722 8.729 3.920 1.00 95.94 113 THR A C 1
ATOM 893 O O . THR A 1 113 ? -15.028 9.026 5.074 1.00 95.94 113 THR A O 1
ATOM 896 N N . LEU A 1 114 ? -14.164 7.554 3.618 1.00 96.19 114 LEU A N 1
ATOM 897 C CA . LEU A 1 114 ? -13.864 6.518 4.608 1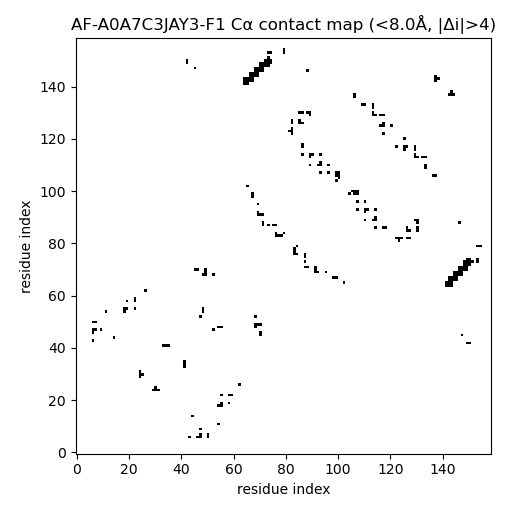.00 96.19 114 LEU A CA 1
ATOM 898 C C . LEU A 1 114 ? -12.788 6.957 5.599 1.00 96.19 114 LEU A C 1
ATOM 900 O O . LEU A 1 114 ? -12.951 6.736 6.796 1.00 96.19 114 LEU A O 1
ATOM 904 N N . TYR A 1 115 ? -11.738 7.628 5.127 1.00 95.62 115 TYR A N 1
ATOM 905 C CA . TYR A 1 115 ? -10.697 8.171 5.995 1.00 95.62 115 TYR A CA 1
ATOM 906 C C . TYR A 1 115 ? -11.248 9.257 6.933 1.00 95.62 115 TYR A C 1
ATOM 908 O O . TYR A 1 115 ? -11.122 9.142 8.152 1.00 95.62 115 TYR A O 1
ATOM 916 N N . ARG A 1 116 ? -11.972 10.250 6.396 1.00 93.69 116 ARG A N 1
ATOM 917 C CA . ARG A 1 116 ? -12.575 11.334 7.197 1.00 93.69 116 ARG A CA 1
ATOM 918 C C . ARG A 1 116 ? -13.579 10.831 8.238 1.00 93.69 116 ARG A C 1
ATOM 920 O O . ARG A 1 116 ? -13.761 11.455 9.277 1.00 93.69 116 ARG A O 1
ATOM 927 N N . LYS A 1 117 ? -14.244 9.693 7.995 1.00 91.62 117 LYS A N 1
ATOM 928 C CA . LYS A 1 117 ? -15.150 9.071 8.979 1.00 91.62 117 LYS A CA 1
ATOM 929 C C . LYS A 1 117 ? -14.432 8.623 10.254 1.00 91.62 117 LYS A C 1
ATOM 931 O O . LYS A 1 117 ? -15.128 8.465 11.261 1.00 91.62 117 LYS A O 1
ATOM 936 N N . VAL A 1 118 ? -13.120 8.377 10.205 1.00 91.31 118 VAL A N 1
ATOM 937 C CA . VAL A 1 118 ? -12.355 7.731 11.285 1.00 91.31 118 VAL A CA 1
ATOM 938 C C . VAL A 1 118 ? -11.162 8.543 11.794 1.00 91.31 118 VAL A C 1
ATOM 940 O O . VAL A 1 118 ? -10.627 8.179 12.836 1.00 91.31 118 VAL A O 1
ATOM 943 N N . GLU A 1 119 ? -10.767 9.615 11.097 1.00 85.06 119 GLU A N 1
ATOM 944 C CA . GLU A 1 119 ? -9.603 10.460 11.418 1.00 85.06 119 GLU A CA 1
ATOM 945 C C . GLU A 1 119 ? -9.601 10.928 12.884 1.00 85.06 119 GLU A C 1
ATOM 947 O O . GLU A 1 119 ? -8.618 10.713 13.588 1.00 85.06 119 GLU A O 1
ATOM 952 N N . ASP A 1 120 ? -10.743 11.420 13.375 1.00 79.06 120 ASP A N 1
ATOM 953 C CA . ASP A 1 120 ? -10.887 11.953 14.740 1.00 79.06 120 ASP A CA 1
ATOM 954 C C . ASP A 1 120 ? -11.650 11.021 15.699 1.00 79.06 120 ASP A C 1
ATOM 956 O O . ASP A 1 120 ? -12.041 11.423 16.798 1.00 79.06 120 ASP A O 1
ATOM 960 N N . LYS A 1 121 ? -11.931 9.774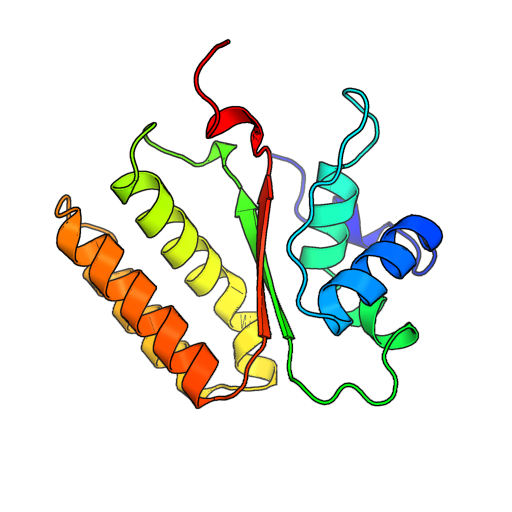 15.297 1.00 77.44 121 LYS A N 1
ATOM 961 C CA . LYS A 1 121 ? -12.760 8.865 16.104 1.00 77.44 121 LYS A CA 1
ATOM 962 C C . LYS A 1 121 ? -11.915 7.803 16.798 1.00 77.44 121 LYS A C 1
ATOM 964 O O . LYS A 1 121 ? -11.301 6.995 16.103 1.00 77.44 121 LYS A O 1
ATOM 969 N N . PRO A 1 122 ? -11.969 7.695 18.141 1.00 71.81 122 PRO A N 1
ATOM 970 C CA . PRO A 1 122 ? -11.265 6.648 18.882 1.00 71.81 122 PRO A CA 1
ATOM 971 C C . PRO A 1 122 ? -11.897 5.256 18.715 1.00 71.81 122 PRO A C 1
ATOM 973 O O . PRO A 1 122 ? -11.276 4.264 19.090 1.00 71.81 122 PRO A O 1
ATOM 976 N N . ASP A 1 123 ? -13.073 5.156 18.091 1.00 85.56 123 ASP A N 1
ATOM 977 C CA . ASP A 1 123 ? -13.775 3.897 17.833 1.00 85.56 123 ASP A CA 1
ATOM 978 C C . ASP A 1 123 ? -12.956 2.948 16.931 1.00 85.56 123 ASP A C 1
ATOM 980 O O . ASP A 1 123 ? -12.646 3.256 15.774 1.00 85.56 123 ASP A O 1
ATOM 984 N N . SER A 1 124 ? -12.597 1.786 17.482 1.00 86.06 124 SER A N 1
ATOM 985 C CA . SER A 1 124 ? -11.852 0.727 16.799 1.00 86.06 124 SER A CA 1
ATOM 986 C C . SER A 1 124 ? -12.689 0.014 15.737 1.00 86.06 124 SER A C 1
ATOM 988 O O . SER A 1 124 ? -12.171 -0.336 14.672 1.00 86.06 124 SER A O 1
ATOM 990 N N . PHE A 1 125 ? -13.991 -0.144 15.978 1.00 91.31 125 PHE A N 1
ATOM 991 C CA . PHE A 1 125 ? -14.907 -0.800 15.054 1.00 91.31 125 PHE A CA 1
ATOM 992 C C . PHE A 1 125 ? -15.147 0.057 13.810 1.00 91.31 125 PHE A C 1
ATOM 994 O O . PHE A 1 125 ? -15.230 -0.469 12.696 1.00 91.31 125 PHE A O 1
ATOM 1001 N N . ALA A 1 126 ? -15.186 1.383 13.970 1.00 92.50 126 ALA A N 1
ATOM 1002 C CA . ALA A 1 126 ? -15.287 2.313 12.851 1.00 92.50 126 ALA A CA 1
ATOM 1003 C C . ALA A 1 126 ? -14.076 2.210 11.906 1.00 92.50 126 ALA A C 1
ATOM 1005 O O . ALA A 1 126 ? -14.262 2.107 10.693 1.00 92.50 126 ALA A O 1
ATOM 1006 N N . ALA A 1 127 ? -12.850 2.180 12.446 1.00 93.31 127 ALA A N 1
ATOM 1007 C CA . ALA A 1 127 ? -11.626 2.039 11.651 1.00 93.31 127 ALA A CA 1
ATOM 1008 C C . ALA A 1 127 ? -11.579 0.699 10.898 1.00 93.31 127 ALA A C 1
ATOM 1010 O O . ALA A 1 127 ? -11.316 0.671 9.695 1.00 93.31 127 ALA A O 1
ATOM 1011 N N . GLN A 1 128 ? -11.908 -0.402 11.581 1.00 95.19 128 GLN A N 1
ATOM 1012 C CA . GLN A 1 128 ? -11.993 -1.726 10.964 1.00 95.19 128 GLN A CA 1
ATOM 1013 C C . GLN A 1 128 ? -13.042 -1.767 9.843 1.00 95.19 128 GLN A C 1
ATOM 1015 O O . GLN A 1 128 ? -12.771 -2.275 8.753 1.00 95.19 128 GLN A O 1
ATOM 1020 N N . SER A 1 129 ? -14.237 -1.228 10.098 1.00 96.06 129 SER A N 1
ATOM 1021 C CA . SER A 1 129 ? -15.342 -1.218 9.136 1.00 96.06 129 SER A CA 1
ATOM 1022 C C . SER A 1 129 ? -15.008 -0.383 7.904 1.00 96.06 129 SER A C 1
ATOM 1024 O O . SER A 1 129 ? -15.239 -0.833 6.785 1.00 96.06 129 SER A O 1
ATOM 1026 N N . ALA A 1 130 ? -14.401 0.790 8.098 1.00 96.38 130 ALA A N 1
ATOM 1027 C CA . ALA A 1 130 ? -13.986 1.660 7.007 1.00 96.38 130 ALA A CA 1
ATOM 1028 C C . ALA A 1 130 ? -12.889 1.021 6.141 1.00 96.38 130 ALA A C 1
ATOM 1030 O O . ALA A 1 130 ? -12.975 1.069 4.914 1.00 96.38 130 ALA A O 1
ATOM 1031 N N . LEU A 1 131 ? -11.889 0.373 6.753 1.00 97.00 131 LEU A N 1
ATOM 1032 C CA . LEU A 1 131 ? -10.858 -0.346 6.003 1.00 97.00 131 LEU A CA 1
ATOM 1033 C C . LEU A 1 131 ? -11.462 -1.514 5.220 1.00 97.00 131 LEU A C 1
ATOM 1035 O O . LEU A 1 131 ? -11.182 -1.671 4.034 1.00 97.00 131 LEU A O 1
ATOM 1039 N N . ARG A 1 132 ? -12.331 -2.306 5.852 1.00 97.62 132 ARG A N 1
ATOM 1040 C CA . ARG A 1 132 ? -13.049 -3.396 5.185 1.00 97.62 132 ARG A CA 1
ATOM 1041 C C . ARG A 1 132 ? -13.849 -2.888 3.982 1.00 97.62 132 ARG A C 1
ATOM 1043 O O . ARG A 1 132 ? -13.785 -3.501 2.921 1.00 97.62 132 ARG A O 1
ATOM 1050 N N . GLU A 1 133 ? -14.587 -1.790 4.133 1.00 97.81 133 GLU A N 1
ATOM 1051 C CA . GLU A 1 133 ? -15.351 -1.172 3.044 1.00 97.81 133 GLU A CA 1
ATOM 1052 C C . GLU A 1 133 ? -14.431 -0.727 1.900 1.00 97.81 133 GLU A C 1
ATOM 1054 O O . GLU A 1 133 ? -14.700 -1.049 0.745 1.00 97.81 133 GLU A O 1
ATOM 1059 N N . ALA A 1 134 ? -13.294 -0.094 2.212 1.00 97.25 134 ALA A N 1
ATOM 1060 C CA . ALA A 1 134 ? -12.296 0.255 1.205 1.00 97.25 134 ALA A CA 1
ATOM 1061 C C . ALA A 1 134 ? -11.826 -0.989 0.432 1.00 97.25 134 ALA A C 1
ATOM 1063 O O . ALA A 1 134 ? -11.872 -0.994 -0.796 1.00 97.25 134 ALA A O 1
ATOM 1064 N N . LEU A 1 135 ? -11.442 -2.067 1.124 1.00 97.12 135 LEU A N 1
ATOM 1065 C CA . LEU A 1 135 ? -10.987 -3.308 0.483 1.00 97.12 135 LEU A CA 1
ATOM 1066 C C . LEU A 1 135 ? -12.049 -3.911 -0.452 1.00 97.12 135 LEU A C 1
ATOM 1068 O O . LEU A 1 135 ? -11.709 -4.335 -1.558 1.00 97.12 135 LEU A O 1
ATOM 1072 N N . PHE A 1 136 ? -13.328 -3.894 -0.06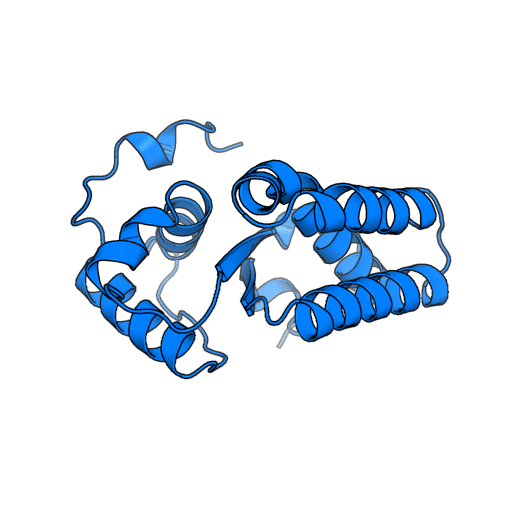0 1.00 97.88 136 PHE A N 1
ATOM 1073 C CA . PHE A 1 136 ? -14.419 -4.348 -0.929 1.00 97.88 136 PHE A CA 1
ATOM 1074 C C . PHE A 1 136 ? -14.564 -3.498 -2.188 1.00 97.88 136 PHE A C 1
ATOM 1076 O O . PHE A 1 136 ? -14.751 -4.052 -3.270 1.00 97.88 136 PHE A O 1
ATOM 1083 N N . LEU A 1 137 ? -14.423 -2.177 -2.082 1.00 96.75 137 LEU A N 1
ATOM 1084 C CA . LEU A 1 137 ? -14.482 -1.298 -3.248 1.00 96.75 137 LEU A CA 1
ATOM 1085 C C . LEU A 1 137 ? -13.321 -1.561 -4.221 1.00 96.75 137 LEU A C 1
ATOM 1087 O O . LEU A 1 137 ? -13.528 -1.598 -5.434 1.00 96.75 137 LEU A O 1
ATOM 1091 N N . PHE A 1 138 ? -12.105 -1.801 -3.713 1.00 96.00 138 PHE A N 1
ATOM 1092 C CA . PHE A 1 138 ? -10.972 -2.215 -4.554 1.00 96.00 138 PHE A CA 1
ATOM 1093 C C . PHE A 1 138 ? -11.251 -3.555 -5.251 1.00 96.00 138 PHE A C 1
ATOM 1095 O O . PHE A 1 138 ? -10.994 -3.689 -6.450 1.00 96.00 138 PHE A O 1
ATOM 1102 N N . GLN A 1 139 ? -11.825 -4.522 -4.529 1.00 94.62 139 GLN A N 1
ATOM 1103 C CA . GLN A 1 139 ? -12.204 -5.823 -5.079 1.00 94.62 139 GLN A CA 1
ATOM 1104 C C . GLN A 1 139 ? -13.280 -5.702 -6.170 1.00 94.62 139 GLN A C 1
ATOM 1106 O O . GLN A 1 139 ? -13.129 -6.293 -7.239 1.00 94.62 139 GLN A O 1
ATOM 1111 N N . GLU A 1 140 ? -14.336 -4.916 -5.941 1.00 94.81 140 GLU A N 1
ATOM 1112 C CA . GLU A 1 140 ? -15.425 -4.685 -6.902 1.00 94.81 140 GLU A CA 1
ATOM 1113 C C . GLU A 1 140 ? -14.899 -4.067 -8.204 1.00 94.81 140 GLU A C 1
ATOM 1115 O O . GLU A 1 140 ? -15.251 -4.498 -9.305 1.00 94.81 140 GLU A O 1
ATOM 1120 N N . LYS A 1 141 ? -13.981 -3.103 -8.085 1.00 93.94 141 LYS A N 1
ATOM 1121 C CA . LYS A 1 141 ? -13.312 -2.461 -9.224 1.00 93.94 141 LYS A CA 1
ATOM 1122 C C . LYS A 1 141 ? -12.206 -3.314 -9.850 1.00 93.94 141 LYS A C 1
ATOM 1124 O O . LYS A 1 141 ? -11.582 -2.875 -10.815 1.00 93.94 141 LYS A O 1
ATOM 1129 N N . LYS A 1 142 ? -11.968 -4.528 -9.334 1.00 92.88 142 LYS A N 1
ATOM 1130 C CA . LYS A 1 142 ? -10.907 -5.450 -9.774 1.00 92.88 142 LYS A CA 1
ATOM 1131 C C . LYS A 1 142 ? -9.524 -4.785 -9.785 1.00 92.88 142 LYS A C 1
ATOM 1133 O O . LYS A 1 142 ? -8.703 -5.029 -10.669 1.00 92.88 142 LYS A O 1
ATOM 1138 N N . LEU A 1 143 ? -9.279 -3.917 -8.806 1.00 93.88 143 LEU A N 1
ATOM 1139 C CA . LEU A 1 143 ? -8.001 -3.249 -8.607 1.00 93.88 143 LEU A CA 1
ATOM 1140 C C . LEU A 1 143 ? -7.136 -4.085 -7.670 1.00 93.88 143 LEU A C 1
ATOM 1142 O O . LEU A 1 143 ? -7.602 -4.566 -6.638 1.00 93.88 143 LEU A O 1
ATOM 1146 N N . ARG A 1 144 ? -5.852 -4.215 -7.995 1.00 92.88 144 ARG A N 1
ATOM 1147 C CA . ARG A 1 144 ? -4.877 -4.810 -7.087 1.00 92.88 144 ARG A CA 1
ATOM 1148 C C . ARG A 1 144 ? -4.359 -3.728 -6.148 1.00 92.88 144 ARG A C 1
ATOM 1150 O O . ARG A 1 144 ? -3.719 -2.776 -6.589 1.00 92.88 144 ARG A O 1
ATOM 1157 N N . LEU A 1 145 ? -4.651 -3.876 -4.863 1.00 95.69 145 LEU A N 1
ATOM 1158 C CA . LEU A 1 145 ? -4.088 -3.051 -3.803 1.00 95.69 145 LEU A CA 1
ATOM 1159 C C . LEU A 1 145 ? -2.917 -3.795 -3.164 1.00 95.69 145 LEU A C 1
ATOM 1161 O O . LEU A 1 145 ? -3.072 -4.942 -2.752 1.00 95.69 145 LEU A O 1
ATOM 1165 N N . VAL A 1 146 ? -1.768 -3.137 -3.060 1.00 95.94 146 VAL A N 1
ATOM 1166 C CA . VAL A 1 146 ? -0.587 -3.667 -2.374 1.00 95.94 146 VAL A CA 1
ATOM 1167 C C . VAL A 1 146 ? -0.234 -2.740 -1.229 1.00 95.94 146 VAL A C 1
ATOM 1169 O O . VAL A 1 146 ? 0.045 -1.562 -1.443 1.00 95.94 146 VAL A O 1
ATOM 1172 N N . LEU A 1 147 ? -0.222 -3.294 -0.021 1.00 97.06 147 LEU A N 1
ATOM 1173 C CA . LEU A 1 147 ? 0.206 -2.598 1.184 1.00 97.06 147 LEU A CA 1
ATOM 1174 C C . LEU A 1 147 ? 1.671 -2.946 1.458 1.00 97.06 147 LEU A C 1
ATOM 1176 O O . LEU A 1 147 ? 1.998 -4.093 1.756 1.00 97.06 147 LEU A O 1
ATOM 1180 N N . MET A 1 148 ? 2.554 -1.959 1.348 1.00 96.38 148 MET A N 1
ATOM 1181 C CA . MET A 1 148 ? 3.973 -2.089 1.675 1.00 96.38 148 MET A CA 1
ATOM 1182 C C . MET A 1 148 ? 4.184 -1.605 3.110 1.00 96.38 148 MET A C 1
ATOM 1184 O O . MET A 1 148 ? 4.302 -0.405 3.349 1.00 96.38 148 MET A O 1
ATOM 1188 N N . LEU A 1 149 ? 4.177 -2.541 4.059 1.00 95.75 149 LEU A N 1
ATOM 1189 C CA . LEU A 1 149 ? 4.315 -2.265 5.491 1.00 95.75 149 LEU A CA 1
ATOM 1190 C C . LEU A 1 149 ? 5.802 -2.165 5.879 1.00 95.75 149 LEU A C 1
ATOM 1192 O O . LEU A 1 149 ? 6.517 -3.168 5.823 1.00 95.75 149 LEU A O 1
ATOM 1196 N N . ASP A 1 150 ? 6.277 -0.987 6.292 1.00 94.31 150 ASP A N 1
ATOM 1197 C CA . ASP A 1 150 ? 7.699 -0.757 6.599 1.00 94.31 150 ASP A CA 1
ATOM 1198 C C . ASP A 1 150 ? 7.893 0.186 7.801 1.00 94.31 150 ASP A C 1
ATOM 1200 O O . ASP A 1 150 ? 7.321 1.267 7.786 1.00 94.31 150 ASP A O 1
ATOM 1204 N N . PRO A 1 151 ? 8.705 -0.153 8.823 1.00 93.00 151 PRO A N 1
ATOM 1205 C CA . PRO A 1 151 ? 9.342 -1.444 9.068 1.00 93.00 151 PRO A CA 1
ATOM 1206 C C . PRO A 1 151 ? 8.390 -2.423 9.771 1.00 93.00 151 PRO A C 1
ATOM 1208 O O . PRO A 1 151 ? 7.971 -2.201 10.905 1.00 93.00 151 PRO A O 1
ATOM 1211 N N . PHE A 1 152 ? 8.122 -3.573 9.140 1.00 90.38 152 PHE A N 1
ATOM 1212 C CA . PHE A 1 152 ? 7.166 -4.581 9.639 1.00 90.38 152 PHE A CA 1
ATOM 1213 C C . PHE A 1 152 ? 7.467 -5.123 11.045 1.00 90.38 152 PHE A C 1
ATOM 1215 O O . PHE A 1 152 ? 6.558 -5.553 11.748 1.00 90.38 152 PHE A O 1
ATOM 1222 N N . ARG A 1 153 ? 8.727 -5.058 11.495 1.00 87.38 153 ARG A N 1
ATOM 1223 C CA . ARG A 1 153 ? 9.124 -5.493 12.845 1.00 87.38 153 ARG A CA 1
ATOM 1224 C C . ARG A 1 153 ? 8.327 -4.817 13.966 1.00 87.38 153 ARG A C 1
ATOM 1226 O O . ARG A 1 153 ? 8.210 -5.405 15.025 1.00 87.38 153 ARG A O 1
ATOM 1233 N N . LEU A 1 154 ? 7.791 -3.614 13.736 1.00 86.94 154 LEU A N 1
ATOM 1234 C CA . LEU A 1 154 ? 7.008 -2.877 14.734 1.00 86.94 154 LEU A CA 1
ATOM 1235 C C . LEU A 1 154 ? 5.641 -3.513 15.029 1.00 86.94 154 LEU A C 1
ATOM 1237 O O . LEU A 1 154 ? 5.013 -3.153 16.014 1.00 86.94 154 LEU A O 1
ATOM 1241 N N . LEU A 1 155 ? 5.184 -4.444 14.187 1.00 86.00 155 LEU A N 1
ATOM 1242 C CA . LEU A 1 155 ? 3.954 -5.211 14.403 1.00 86.00 155 LEU A CA 1
ATOM 1243 C C . LEU A 1 155 ? 4.203 -6.567 15.066 1.00 86.00 155 LEU A C 1
ATOM 1245 O O . LEU A 1 155 ? 3.252 -7.280 15.384 1.00 86.00 155 LEU A O 1
ATOM 1249 N N . LEU A 1 156 ? 5.466 -6.960 15.223 1.00 82.44 156 LEU A N 1
ATOM 1250 C CA . LEU A 1 156 ? 5.817 -8.205 15.883 1.00 82.44 156 LEU A CA 1
ATOM 1251 C C . LEU A 1 156 ? 5.951 -7.934 17.386 1.00 82.44 156 LEU A C 1
ATOM 1253 O O . LEU A 1 156 ? 6.495 -6.894 17.758 1.00 82.44 156 LEU A O 1
ATOM 1257 N N . PRO A 1 157 ? 5.462 -8.836 18.253 1.00 73.75 157 PRO A N 1
ATOM 1258 C CA . PRO A 1 157 ? 5.743 -8.735 19.677 1.00 73.75 157 PRO A CA 1
ATOM 1259 C C . PRO A 1 157 ? 7.258 -8.756 19.901 1.00 73.75 157 PRO A C 1
ATOM 1261 O O . PRO A 1 157 ? 7.974 -9.452 19.173 1.00 73.75 157 PRO A O 1
ATOM 1264 N N . ASP A 1 158 ? 7.730 -7.998 20.894 1.00 70.12 158 ASP A N 1
ATOM 1265 C CA . ASP A 1 158 ? 9.119 -8.077 21.343 1.00 70.12 158 ASP A CA 1
ATOM 1266 C C . ASP A 1 158 ? 9.411 -9.543 21.699 1.00 70.12 158 ASP A C 1
ATOM 1268 O O . ASP A 1 158 ? 8.744 -10.128 22.558 1.00 70.12 158 ASP A O 1
ATOM 1272 N N . GLY A 1 159 ? 10.321 -10.157 20.939 1.00 50.97 159 GLY A N 1
ATOM 1273 C CA . GLY A 1 159 ? 10.774 -11.531 21.155 1.00 50.97 159 GLY A CA 1
ATOM 1274 C C . GLY A 1 159 ? 11.685 -11.658 22.363 1.00 50.97 159 GLY A C 1
ATOM 1275 O O . GLY A 1 159 ? 12.392 -10.673 22.676 1.00 50.97 159 GLY A O 1
#

pLDDT: mean 89.02, std 10.75, range [35.88, 97.88]

Solvent-accessible surface area (backbone atoms only — not comparable to full-atom values): 9546 Å² total; per-residue (Å²): 134,82,63,97,60,67,54,78,74,56,58,90,67,61,62,44,72,62,51,50,56,50,47,52,35,60,71,75,68,55,87,86,82,93,83,76,64,90,88,71,46,66,69,57,54,52,50,33,44,54,75,40,58,66,69,50,45,84,81,42,88,80,60,94,57,54,76,46,71,29,60,33,60,51,82,74,50,88,49,97,46,70,40,42,50,34,46,46,48,37,47,28,48,46,72,39,30,69,68,42,43,76,81,41,54,77,54,36,61,53,44,45,52,41,31,66,71,33,74,90,46,90,55,45,66,55,20,50,52,36,45,51,51,50,53,50,53,34,55,75,69,57,42,46,77,43,80,46,63,39,61,57,71,75,79,49,77,89,124

Nearest PDB structures (foldseek):
  8i9w-assembly1_CH  TM=2.297E-01  e=1.615E+00  Thermochaetoides thermophila DSM 1495
  6ylh-assembly1_b  TM=2.683E-01  e=2.329E+00  Saccharomyces cerevisiae
  6lu8-assembly1_4  TM=2.419E-01  e=3.539E+00  Homo sapiens

Mean predicted aligned error: 5.18 Å

Second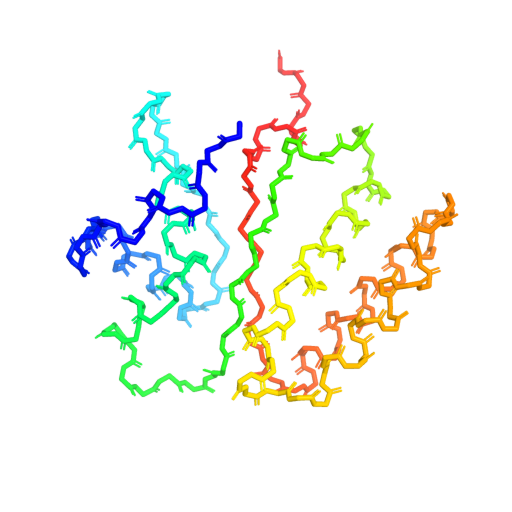ary structure (DSSP, 8-state):
---TTSGGGS-TTTTHHHHHHHHHHHHHT--------TTS-HHHHHHHHHH-GGGGGGG-TT-SSEEEEEEEEGGG-SSSSHHHHHHHHHHHHHHTHHHHHTT-HHHHHHHHHHHHTTTT---HHHHHHHHHHHHHHHHHTTEEEEEEEETGGGGS---

Radius of gyration: 16.01 Å; Cα contacts (8 Å, |Δi|>4): 153; chains: 1; bounding box: 37×28×42 Å

Foldseek 3Di:
DPDPCPLVPDDLCVVVVVLLVVLVCLLVVHDDDDDDDPPPCPVVVLSNCQVCVCSSCVNPVPRPAAEQEFEQECVPQPDLDPLSVLLSSLVSVLVSLVVVCVPPVVLNVLSVVLNVQPVPPPDSVSSVVSSVVSVVVCVVVRHHYHYHYPPPCSNDPDD

Sequence (159 aa):
MMDKWAWAAYPPTYRAREIALLADWLLAGESGSIIGLAGSGKSNLLGFLGHWPEALQSYWRDRPFKLLLVQVDLNDLPGNDLASLYRLILRSLYESRRGLATFEPALVTAVETLYRKVEDKPDSFAAQSALREALFLFQEKKLRLVLMLDPFRLLLPDG